Protein AF-A0A924W5P3-F1 (afdb_monomer_lite)

Foldseek 3Di:
DPPQDPVNVVVVLVVVLVVVPDVDDPVCSCVVSVVVVVVVVVCVVCVVCVVVVVVVVVVVVD

Structure (mmCIF, N/CA/C/O backbone):
data_AF-A0A924W5P3-F1
#
_entry.id   AF-A0A924W5P3-F1
#
loop_
_atom_site.group_PDB
_atom_site.id
_atom_site.type_symbol
_atom_site.label_atom_id
_atom_site.label_alt_id
_atom_site.label_comp_id
_atom_site.label_asym_id
_atom_site.label_entity_id
_atom_site.label_seq_id
_atom_site.pdbx_PDB_ins_code
_atom_site.Cartn_x
_atom_site.Cartn_y
_atom_site.Cartn_z
_atom_site.occupancy
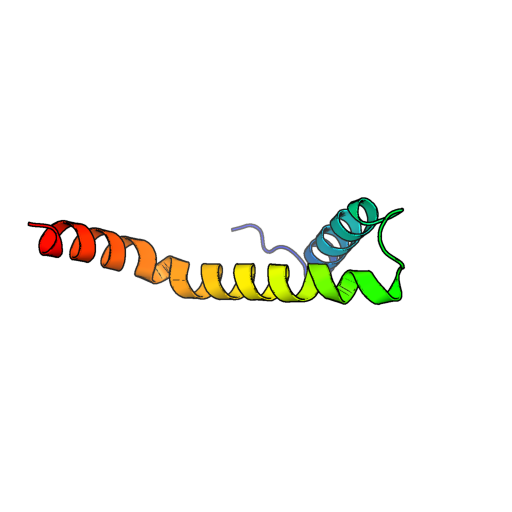_atom_site.B_iso_or_equiv
_atom_site.auth_seq_id
_atom_site.auth_comp_id
_atom_site.auth_asym_id
_atom_site.auth_atom_id
_atom_site.pdbx_PDB_model_num
ATOM 1 N N . MET A 1 1 ? -2.657 -16.564 12.676 1.00 48.66 1 MET A N 1
ATOM 2 C CA . MET A 1 1 ? -2.270 -15.663 11.570 1.00 48.66 1 MET A CA 1
ATOM 3 C C . MET A 1 1 ? -1.032 -16.265 10.931 1.00 48.66 1 MET A C 1
ATOM 5 O O . MET A 1 1 ? -0.085 -16.485 11.678 1.00 48.66 1 MET A O 1
ATOM 9 N N . PRO A 1 2 ? -1.031 -16.632 9.641 1.00 50.94 2 PRO A N 1
ATOM 10 C CA . PRO A 1 2 ? 0.189 -17.119 9.014 1.00 50.94 2 PRO A CA 1
ATOM 11 C C . PRO A 1 2 ? 1.209 -15.976 9.007 1.00 50.94 2 PRO A C 1
ATOM 13 O O . PRO A 1 2 ? 0.915 -14.872 8.551 1.00 50.94 2 PRO A O 1
ATOM 16 N N . THR A 1 3 ? 2.378 -16.220 9.587 1.00 63.44 3 THR A N 1
ATOM 17 C CA . THR A 1 3 ? 3.496 -15.277 9.588 1.00 63.44 3 THR A CA 1
ATOM 18 C C . THR A 1 3 ? 4.080 -15.263 8.180 1.00 63.44 3 THR A C 1
ATOM 20 O O . THR A 1 3 ? 4.974 -16.049 7.872 1.00 63.44 3 THR A O 1
ATOM 23 N N . GLU A 1 4 ? 3.518 -14.445 7.288 1.00 69.06 4 GLU A N 1
ATOM 24 C CA . GLU A 1 4 ? 4.064 -14.283 5.941 1.00 69.06 4 GLU A CA 1
ATOM 25 C C . GLU A 1 4 ? 5.515 -13.817 6.049 1.00 69.06 4 GLU A C 1
ATOM 27 O O . GLU A 1 4 ? 5.838 -12.781 6.637 1.00 69.06 4 GLU A O 1
ATOM 32 N N . THR A 1 5 ? 6.414 -14.631 5.515 1.00 83.94 5 THR A N 1
ATOM 33 C CA . THR A 1 5 ? 7.841 -14.337 5.510 1.00 83.94 5 THR A CA 1
ATOM 34 C C . THR A 1 5 ? 8.111 -13.167 4.567 1.00 83.94 5 THR A C 1
ATOM 36 O O . THR A 1 5 ? 7.470 -13.022 3.525 1.00 83.94 5 THR A O 1
ATOM 39 N N . HIS A 1 6 ? 9.093 -12.326 4.899 1.00 82.44 6 HIS A N 1
ATOM 40 C CA . HIS A 1 6 ? 9.456 -11.162 4.081 1.00 82.44 6 HIS A CA 1
ATOM 41 C C . HIS A 1 6 ? 9.694 -11.533 2.601 1.00 82.44 6 HIS A C 1
ATOM 43 O O . HIS A 1 6 ? 9.289 -10.806 1.694 1.00 82.44 6 HIS A O 1
ATOM 49 N N . SER A 1 7 ? 10.267 -12.714 2.351 1.00 88.06 7 SER A N 1
ATOM 50 C CA . SER A 1 7 ? 10.503 -13.267 1.013 1.00 88.06 7 SER A CA 1
ATOM 51 C C . SER A 1 7 ? 9.218 -13.552 0.225 1.00 88.06 7 SER A C 1
ATOM 53 O O . SER A 1 7 ? 9.196 -13.360 -0.993 1.00 88.06 7 SER A O 1
ATOM 55 N N . GLN A 1 8 ? 8.138 -13.979 0.889 1.00 88.44 8 GLN A N 1
ATOM 56 C CA . GLN A 1 8 ? 6.833 -14.206 0.252 1.00 88.44 8 GLN A CA 1
ATOM 57 C C . GLN A 1 8 ? 6.207 -12.881 -0.193 1.00 88.44 8 GLN A C 1
ATOM 59 O O . GLN A 1 8 ? 5.762 -12.771 -1.335 1.00 88.44 8 GLN A O 1
ATOM 64 N N . ILE A 1 9 ? 6.268 -11.850 0.655 1.00 84.50 9 ILE A N 1
ATOM 65 C CA . ILE A 1 9 ? 5.771 -10.502 0.335 1.00 84.50 9 ILE A CA 1
ATOM 66 C C . ILE A 1 9 ? 6.577 -9.895 -0.818 1.00 84.50 9 ILE A C 1
ATOM 68 O O . ILE A 1 9 ? 6.002 -9.362 -1.767 1.00 84.50 9 ILE A O 1
ATOM 72 N N . ALA A 1 10 ? 7.906 -10.020 -0.784 1.00 85.56 10 ALA A N 1
ATOM 73 C CA . ALA A 1 10 ? 8.762 -9.556 -1.872 1.00 85.56 10 ALA A CA 1
ATOM 74 C C . ALA A 1 10 ? 8.430 -10.265 -3.197 1.00 85.56 10 ALA A C 1
ATOM 76 O O .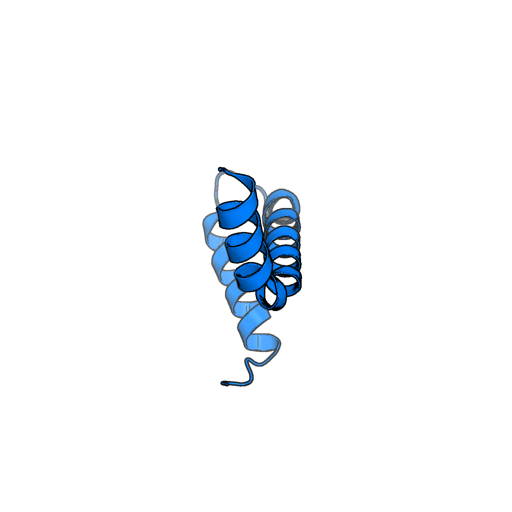 ALA A 1 10 ? 8.312 -9.610 -4.233 1.00 85.56 10 ALA A O 1
ATOM 77 N N . SER A 1 11 ? 8.220 -11.585 -3.163 1.00 88.50 11 SER A N 1
ATOM 78 C CA . SER A 1 11 ? 7.841 -12.375 -4.345 1.00 88.50 11 SER A CA 1
ATOM 79 C C . SER A 1 11 ? 6.467 -11.977 -4.889 1.00 88.50 11 SER A C 1
ATOM 81 O O . SER A 1 11 ? 6.295 -11.866 -6.102 1.00 88.50 11 SER A O 1
ATOM 83 N N . PHE A 1 12 ? 5.505 -11.703 -4.006 1.00 87.31 12 PHE A N 1
ATOM 84 C CA . PHE A 1 12 ? 4.179 -11.209 -4.373 1.00 87.31 12 PHE A CA 1
ATOM 85 C C . PHE A 1 12 ? 4.236 -9.819 -5.023 1.00 87.31 12 PHE A C 1
ATOM 87 O O . PHE A 1 12 ? 3.639 -9.597 -6.072 1.00 87.31 12 PHE A O 1
ATOM 94 N N . ILE A 1 13 ? 5.017 -8.888 -4.471 1.00 85.25 13 ILE A N 1
ATOM 95 C CA . ILE A 1 13 ? 5.201 -7.564 -5.084 1.00 85.25 13 ILE A CA 1
ATOM 96 C C . ILE A 1 13 ? 5.833 -7.706 -6.477 1.00 85.25 13 ILE A C 1
ATOM 98 O O . ILE A 1 13 ? 5.368 -7.090 -7.437 1.00 85.25 13 ILE A O 1
ATOM 102 N N . TRP A 1 14 ? 6.854 -8.557 -6.616 1.00 84.19 14 TRP A N 1
ATOM 103 C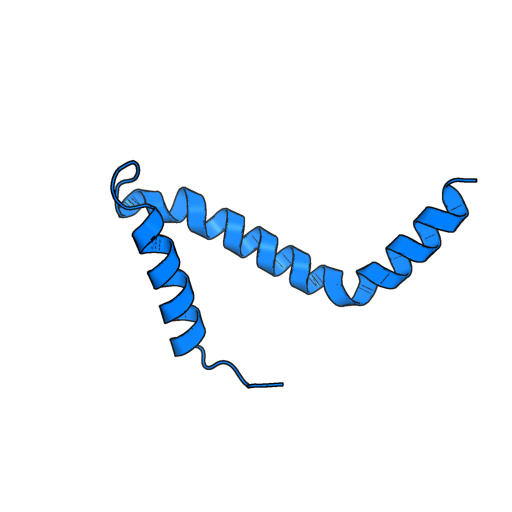 CA . TRP A 1 14 ? 7.487 -8.826 -7.908 1.00 84.19 14 TRP A CA 1
ATOM 104 C C . TRP A 1 14 ? 6.554 -9.495 -8.923 1.00 84.19 14 TRP A C 1
ATOM 106 O O . TRP A 1 14 ? 6.690 -9.228 -10.119 1.00 84.19 14 TRP A O 1
ATOM 116 N N . SER A 1 15 ? 5.598 -10.323 -8.489 1.00 87.88 15 SER A N 1
ATOM 117 C CA . SER A 1 15 ? 4.615 -10.920 -9.401 1.00 87.88 15 SER A CA 1
ATOM 118 C C . SER A 1 15 ? 3.677 -9.860 -9.989 1.00 87.88 15 SER A C 1
ATOM 120 O O . SER A 1 15 ? 3.409 -9.895 -11.191 1.00 87.88 15 SER A O 1
ATOM 122 N N . ILE A 1 16 ? 3.290 -8.849 -9.202 1.00 83.31 16 ILE A N 1
ATOM 123 C CA . ILE A 1 16 ? 2.506 -7.695 -9.673 1.00 83.31 16 ILE A CA 1
ATOM 124 C C . ILE A 1 16 ? 3.303 -6.870 -10.693 1.00 83.31 16 ILE A C 1
ATOM 126 O O . ILE A 1 16 ? 2.744 -6.447 -11.705 1.00 83.31 16 ILE A O 1
ATOM 130 N N . CYS A 1 17 ? 4.618 -6.691 -10.503 1.00 84.62 17 CYS A N 1
ATOM 131 C CA . CYS A 1 17 ? 5.471 -5.987 -11.474 1.00 84.62 17 CYS A CA 1
ATOM 132 C C . CYS A 1 17 ? 5.393 -6.590 -12.883 1.00 84.62 17 CYS A C 1
ATOM 134 O O . CYS A 1 17 ? 5.551 -5.873 -13.871 1.00 84.62 17 CYS A O 1
ATOM 136 N N . ASN A 1 18 ? 5.166 -7.902 -12.996 1.00 85.06 18 ASN A N 1
ATOM 137 C CA . ASN A 1 18 ? 5.075 -8.563 -14.295 1.00 85.06 18 ASN A CA 1
ATOM 138 C C . ASN A 1 18 ? 3.837 -8.124 -15.089 1.00 85.06 18 ASN A C 1
ATOM 140 O O . ASN A 1 18 ? 3.894 -8.144 -16.315 1.00 85.06 18 ASN A O 1
ATOM 144 N N . LEU A 1 19 ? 2.776 -7.660 -14.418 1.00 87.56 19 LEU A N 1
ATOM 145 C CA . LEU A 1 19 ? 1.573 -7.109 -15.056 1.00 87.56 19 LEU A CA 1
ATOM 146 C C . LEU A 1 19 ? 1.818 -5.731 -15.689 1.00 87.56 19 LEU A C 1
ATOM 148 O O . LEU A 1 19 ? 1.067 -5.307 -16.558 1.00 87.56 19 LEU A O 1
ATOM 152 N N . LEU A 1 20 ? 2.879 -5.033 -15.274 1.00 86.25 20 LEU A N 1
ATOM 153 C CA . LEU A 1 20 ? 3.259 -3.725 -15.816 1.00 86.25 20 LEU A CA 1
ATOM 154 C C . LEU A 1 20 ? 4.151 -3.836 -17.063 1.00 86.25 20 LEU A C 1
ATOM 156 O O . LEU A 1 20 ? 4.513 -2.816 -17.657 1.00 86.25 20 LEU A O 1
ATOM 160 N N . ARG A 1 21 ? 4.547 -5.054 -17.461 1.00 83.56 21 ARG A N 1
ATOM 161 C CA . ARG A 1 21 ? 5.354 -5.283 -18.668 1.00 83.56 21 ARG A CA 1
ATOM 162 C C . ARG A 1 21 ? 4.581 -4.866 -19.916 1.00 83.56 21 ARG A C 1
ATOM 164 O O . ARG A 1 21 ? 3.435 -5.252 -20.094 1.00 83.56 21 ARG A O 1
ATOM 171 N N . GLY A 1 22 ? 5.242 -4.108 -20.788 1.00 86.06 22 GLY A N 1
ATOM 172 C CA . GLY A 1 22 ? 4.643 -3.522 -21.986 1.00 86.06 22 GLY A CA 1
ATOM 173 C C . GLY A 1 22 ? 4.558 -2.003 -21.845 1.00 86.06 22 GLY A C 1
ATOM 174 O O . GLY A 1 22 ? 5.528 -1.333 -22.199 1.00 86.06 22 GLY A O 1
ATOM 175 N N . PRO A 1 23 ? 3.460 -1.452 -21.295 1.00 85.50 23 PRO A N 1
ATOM 176 C CA . PRO A 1 23 ? 3.234 -0.007 -21.237 1.00 85.50 23 PRO A CA 1
ATOM 177 C C . PRO A 1 23 ? 4.237 0.752 -20.354 1.00 85.50 23 PRO A C 1
ATOM 179 O O . PRO A 1 23 ? 4.395 1.956 -20.533 1.00 85.50 23 PRO A O 1
ATOM 182 N N . TYR A 1 24 ? 4.933 0.075 -19.430 1.00 88.50 24 TYR A N 1
ATOM 183 C CA . TYR A 1 24 ? 5.918 0.692 -18.539 1.00 88.50 24 TYR A CA 1
ATOM 184 C C . TYR A 1 24 ? 7.311 0.080 -18.694 1.00 88.50 24 TYR A C 1
ATOM 186 O O . TYR A 1 24 ? 7.483 -1.146 -18.747 1.00 88.50 24 TYR A O 1
ATOM 194 N N . LYS A 1 25 ? 8.340 0.935 -18.674 1.00 89.56 25 LYS A N 1
ATOM 195 C CA . LYS A 1 25 ? 9.738 0.492 -18.559 1.00 89.56 25 LYS A CA 1
ATOM 196 C C . LYS A 1 25 ? 10.030 0.034 -17.124 1.00 89.56 25 LYS A C 1
ATOM 198 O O . LYS A 1 25 ? 9.422 0.509 -16.168 1.00 89.56 25 LYS A O 1
ATOM 203 N N . ARG A 1 26 ? 11.018 -0.852 -16.936 1.00 84.56 26 ARG A N 1
ATOM 204 C CA . ARG A 1 26 ? 11.378 -1.401 -15.606 1.00 84.56 26 ARG A CA 1
ATOM 205 C C . ARG A 1 26 ? 11.658 -0.310 -14.560 1.00 84.56 26 ARG A C 1
ATOM 207 O O . ARG A 1 26 ? 11.294 -0.461 -13.398 1.00 84.56 26 ARG A O 1
ATOM 214 N N . ASN A 1 27 ? 12.293 0.794 -14.956 1.00 88.38 27 ASN A N 1
ATOM 215 C CA . ASN A 1 27 ? 12.560 1.932 -14.068 1.00 88.38 27 ASN A CA 1
ATOM 216 C C . ASN A 1 27 ? 11.287 2.705 -13.665 1.00 88.38 27 ASN A C 1
ATOM 218 O O . ASN A 1 27 ? 11.306 3.409 -12.654 1.00 88.38 27 ASN A O 1
ATOM 222 N N . GLU A 1 28 ? 10.190 2.552 -14.409 1.00 90.00 28 GLU A N 1
ATOM 223 C CA . GLU A 1 28 ? 8.903 3.210 -14.175 1.00 90.00 28 GLU A CA 1
ATOM 224 C C . GLU A 1 28 ? 7.953 2.401 -13.300 1.00 90.00 28 GLU A C 1
ATOM 226 O O . GLU A 1 28 ? 7.002 2.970 -12.774 1.00 90.00 28 GLU A O 1
ATOM 231 N N . TYR A 1 29 ? 8.225 1.117 -13.051 1.00 90.31 29 TYR A N 1
ATOM 232 C CA . TYR A 1 29 ? 7.389 0.294 -12.170 1.00 90.31 29 TYR A CA 1
ATOM 233 C C . TYR A 1 29 ? 7.214 0.919 -10.783 1.00 90.31 29 TYR A C 1
ATOM 235 O O . TYR A 1 29 ? 6.135 0.856 -10.197 1.00 90.31 29 TYR A O 1
ATOM 243 N N . ARG A 1 30 ? 8.243 1.619 -10.289 1.00 87.88 30 ARG A N 1
ATOM 244 C CA . ARG A 1 30 ? 8.180 2.372 -9.028 1.00 87.88 30 ARG A CA 1
ATOM 245 C C . ARG A 1 30 ? 7.075 3.429 -9.003 1.00 87.88 30 ARG A C 1
ATOM 247 O O . ARG A 1 30 ? 6.516 3.648 -7.934 1.00 87.88 30 ARG A O 1
ATOM 254 N N . LYS A 1 31 ? 6.725 4.038 -10.144 1.00 89.69 31 LYS A N 1
ATOM 255 C CA . LYS A 1 31 ? 5.640 5.032 -10.238 1.00 89.69 31 LYS A CA 1
ATOM 256 C C . LYS A 1 31 ? 4.273 4.432 -9.898 1.00 89.69 31 LYS A C 1
ATOM 258 O O . LYS A 1 31 ? 3.398 5.164 -9.464 1.00 89.69 31 LYS A O 1
ATOM 263 N N . VAL A 1 32 ? 4.102 3.121 -10.071 1.00 88.88 32 VAL A N 1
ATOM 264 C CA . VAL A 1 32 ? 2.854 2.405 -9.765 1.00 88.88 32 VAL A CA 1
ATOM 265 C C . VAL A 1 32 ? 2.946 1.698 -8.412 1.00 88.88 32 VAL A C 1
ATOM 267 O O . VAL A 1 32 ? 2.061 1.833 -7.572 1.00 88.88 32 VAL A O 1
ATOM 270 N N . ILE A 1 33 ? 4.045 0.982 -8.160 1.00 88.62 33 ILE A N 1
ATOM 271 C CA . ILE A 1 33 ? 4.205 0.146 -6.960 1.00 88.62 33 ILE A CA 1
ATOM 272 C C . ILE A 1 33 ? 4.245 0.988 -5.684 1.00 88.62 33 ILE A C 1
ATOM 274 O O . ILE A 1 33 ? 3.607 0.623 -4.699 1.00 88.62 33 ILE A O 1
ATOM 278 N N . LEU A 1 34 ? 4.983 2.105 -5.681 1.00 90.25 34 LEU A N 1
ATOM 279 C CA . LEU A 1 34 ? 5.140 2.935 -4.484 1.00 90.25 34 LEU A CA 1
ATOM 280 C C . LEU A 1 34 ? 3.808 3.525 -3.995 1.00 90.25 34 LEU A C 1
ATOM 282 O O . LEU A 1 34 ? 3.480 3.282 -2.834 1.00 90.25 34 LEU A O 1
ATOM 286 N N . PRO A 1 35 ? 3.008 4.232 -4.820 1.00 93.00 35 PRO A N 1
ATOM 287 C CA . PRO A 1 35 ? 1.728 4.761 -4.355 1.00 93.00 35 PRO A CA 1
ATOM 288 C C . PRO A 1 35 ? 0.768 3.659 -3.894 1.00 93.00 35 PRO A C 1
ATOM 290 O O . PRO A 1 35 ? 0.143 3.814 -2.848 1.00 93.00 35 PRO A O 1
ATOM 293 N N . LEU A 1 36 ? 0.706 2.511 -4.579 1.00 91.12 36 LEU A N 1
ATOM 294 C CA . LEU A 1 36 ? -0.137 1.390 -4.139 1.00 91.12 36 LEU A CA 1
ATOM 295 C C . LEU A 1 36 ? 0.330 0.789 -2.803 1.00 91.12 36 LEU A C 1
ATOM 297 O O . LEU A 1 36 ? -0.491 0.472 -1.943 1.00 91.12 36 LEU A O 1
ATOM 301 N N . THR A 1 37 ? 1.644 0.685 -2.590 1.00 89.06 37 THR A N 1
ATOM 302 C CA . THR A 1 37 ? 2.213 0.208 -1.318 1.00 89.06 37 THR A CA 1
ATOM 303 C C . THR A 1 37 ? 1.911 1.186 -0.181 1.00 89.06 37 THR A C 1
ATOM 305 O O . THR A 1 37 ? 1.566 0.763 0.923 1.00 89.06 37 THR A O 1
ATOM 308 N N . VAL A 1 38 ? 1.991 2.495 -0.446 1.00 93.44 38 VAL A N 1
ATOM 309 C CA . VAL A 1 38 ? 1.625 3.538 0.525 1.00 93.44 38 VAL A CA 1
ATOM 310 C C . VAL A 1 38 ? 0.141 3.454 0.874 1.00 93.44 38 VAL A C 1
ATOM 312 O O . VAL A 1 38 ? -0.186 3.444 2.058 1.00 93.44 38 VAL A O 1
ATOM 315 N N . LEU A 1 39 ? -0.743 3.322 -0.120 1.00 93.56 39 LEU A N 1
ATOM 316 C CA . LEU A 1 39 ? -2.182 3.160 0.107 1.00 93.56 39 LEU A CA 1
ATOM 317 C C . LEU A 1 39 ? -2.485 1.921 0.948 1.00 93.56 39 LEU A C 1
ATOM 319 O O . LEU A 1 39 ? -3.256 2.005 1.901 1.00 93.56 39 LEU A O 1
ATOM 323 N N . ARG A 1 40 ? -1.834 0.788 0.659 1.00 89.62 40 ARG A N 1
ATOM 324 C CA . ARG A 1 40 ? -2.003 -0.427 1.460 1.00 89.62 40 ARG A CA 1
ATOM 325 C C . ARG A 1 40 ? -1.533 -0.227 2.896 1.00 89.62 40 ARG A C 1
ATOM 327 O O . ARG A 1 40 ? -2.223 -0.640 3.822 1.00 89.62 40 ARG A O 1
ATOM 334 N N . ARG A 1 41 ? -0.380 0.417 3.096 1.00 91.62 41 ARG A N 1
ATOM 335 C CA . ARG A 1 41 ? 0.127 0.725 4.439 1.00 91.62 41 ARG A CA 1
ATOM 336 C C . ARG A 1 41 ? -0.833 1.641 5.196 1.00 91.62 41 ARG A C 1
ATOM 338 O O . ARG A 1 41 ? -1.083 1.403 6.372 1.00 91.62 41 ARG A O 1
ATOM 345 N N . PHE A 1 42 ? -1.363 2.658 4.526 1.00 94.25 42 PHE A N 1
ATOM 346 C CA . PHE A 1 42 ? -2.324 3.587 5.106 1.00 94.25 42 PHE A CA 1
ATOM 347 C C . PHE A 1 42 ? -3.623 2.875 5.502 1.00 94.25 42 PHE A C 1
ATOM 349 O O . PHE A 1 42 ? -4.073 3.022 6.634 1.00 94.25 42 PHE A O 1
ATOM 356 N N . ASP A 1 43 ? -4.161 2.020 4.628 1.00 92.25 43 ASP A N 1
ATOM 357 C CA . ASP A 1 43 ? -5.315 1.169 4.932 1.00 92.25 43 ASP A CA 1
ATOM 358 C C . ASP A 1 43 ? -5.043 0.279 6.154 1.00 92.25 43 ASP A C 1
ATOM 360 O O . ASP A 1 43 ? -5.815 0.315 7.106 1.00 92.25 43 ASP A O 1
ATOM 364 N N . CYS A 1 44 ? -3.901 -0.419 6.213 1.00 91.62 44 CYS A N 1
ATOM 365 C CA . CYS A 1 44 ? -3.526 -1.242 7.371 1.00 91.62 44 CYS A CA 1
ATOM 366 C C . CYS A 1 44 ? -3.476 -0.458 8.693 1.00 91.62 44 CYS A C 1
ATOM 368 O O . CYS A 1 44 ? -3.835 -1.005 9.733 1.00 91.62 44 CYS A O 1
ATOM 370 N N . ILE A 1 45 ? -3.037 0.804 8.667 1.00 93.69 45 ILE A N 1
ATOM 371 C CA . ILE A 1 45 ? -3.010 1.677 9.853 1.00 93.69 45 ILE A CA 1
ATOM 372 C C . ILE A 1 45 ? -4.431 2.055 10.289 1.00 93.69 45 ILE A C 1
ATOM 374 O O . ILE A 1 45 ? -4.692 2.183 11.483 1.00 93.69 45 ILE A O 1
ATOM 378 N N . LEU A 1 46 ? -5.351 2.217 9.338 1.00 93.06 46 LEU A N 1
ATOM 379 C CA . LEU A 1 46 ? -6.741 2.593 9.600 1.00 93.06 46 LEU A CA 1
ATOM 380 C C . LEU A 1 46 ? -7.663 1.399 9.889 1.00 93.06 46 LEU A C 1
ATOM 382 O O . LEU A 1 46 ? -8.748 1.593 10.435 1.00 93.06 46 LEU A O 1
ATOM 386 N N . VAL A 1 47 ? -7.260 0.165 9.565 1.00 93.75 47 VAL A N 1
ATOM 387 C CA . VAL A 1 47 ? -8.045 -1.059 9.825 1.00 93.75 47 VAL A CA 1
ATOM 388 C C . VAL A 1 47 ? -8.572 -1.143 11.269 1.00 93.75 47 VAL A C 1
ATOM 390 O O . VAL A 1 47 ? -9.767 -1.405 11.419 1.00 93.75 47 VAL A O 1
ATOM 393 N N . PRO A 1 48 ? -7.773 -0.893 12.330 1.00 94.19 48 PRO A N 1
ATOM 394 C CA . PRO A 1 48 ? -8.245 -1.026 13.710 1.00 94.19 48 PRO A CA 1
ATOM 395 C C . PRO A 1 48 ? -9.354 -0.034 14.081 1.00 94.19 48 PRO A C 1
ATOM 397 O O . PRO A 1 48 ? -10.221 -0.348 14.892 1.00 94.19 48 PRO A O 1
ATOM 400 N N . THR A 1 49 ? -9.345 1.162 13.489 1.00 94.06 49 THR A N 1
ATOM 401 C CA . THR A 1 49 ? -10.280 2.248 13.826 1.00 94.06 49 THR A CA 1
ATOM 402 C C . THR A 1 49 ? -11.466 2.333 12.869 1.00 94.06 49 THR A C 1
ATOM 404 O O . THR A 1 49 ? -12.462 2.987 13.179 1.00 94.06 49 THR A O 1
ATOM 407 N N . LYS A 1 50 ? -11.413 1.630 11.732 1.00 92.50 50 LYS A N 1
ATOM 408 C CA . LYS A 1 50 ? -12.424 1.677 10.667 1.00 92.50 50 LYS A CA 1
ATOM 409 C C . LYS A 1 50 ? -13.848 1.422 11.164 1.00 92.50 50 LYS A C 1
ATOM 411 O O . LYS A 1 50 ? -14.756 2.167 10.808 1.00 92.50 50 LYS A O 1
ATOM 416 N N . ALA A 1 51 ? -14.054 0.400 11.995 1.00 92.81 51 ALA A N 1
ATOM 417 C CA . ALA A 1 51 ? -15.385 0.059 12.503 1.00 92.81 51 ALA A CA 1
ATOM 418 C C . ALA A 1 51 ? -15.968 1.161 13.405 1.00 92.81 51 ALA A C 1
ATOM 420 O O . ALA A 1 51 ? -17.147 1.489 13.289 1.00 92.81 51 ALA A O 1
ATOM 421 N N . ALA A 1 52 ? -15.135 1.764 14.259 1.00 92.25 52 ALA A N 1
ATOM 422 C CA . ALA A 1 52 ? -15.544 2.865 15.127 1.00 92.25 52 ALA A CA 1
ATOM 423 C C . ALA A 1 52 ? -15.923 4.106 14.306 1.00 92.25 52 ALA A C 1
ATOM 425 O O . ALA A 1 52 ? -16.993 4.672 14.509 1.00 92.25 52 ALA A O 1
ATOM 426 N N . VAL A 1 53 ? -15.103 4.467 13.314 1.00 91.56 53 VAL A N 1
ATOM 427 C CA . VAL A 1 53 ? -15.370 5.609 12.423 1.00 91.56 53 VAL A CA 1
ATOM 428 C C . VAL A 1 53 ? -16.666 5.417 11.631 1.00 91.56 53 VAL A C 1
ATOM 430 O O . VAL A 1 53 ? -17.458 6.348 11.516 1.00 91.56 53 VAL A O 1
ATOM 433 N N . LEU A 1 54 ? -16.918 4.213 11.107 1.00 93.31 54 LEU A N 1
ATOM 434 C CA . LEU A 1 54 ? -18.153 3.921 10.371 1.00 93.31 54 LEU A CA 1
ATOM 435 C C . LEU A 1 54 ? -19.399 4.004 11.263 1.00 93.31 54 LEU A C 1
ATOM 437 O O . LEU A 1 54 ? -20.436 4.482 10.802 1.00 93.31 54 LEU A O 1
ATOM 441 N N . LYS A 1 55 ? -19.292 3.575 12.527 1.00 94.25 55 LYS A N 1
ATOM 442 C CA . LYS A 1 55 ? -20.370 3.693 13.516 1.00 94.25 55 LYS A CA 1
ATOM 443 C C . LYS A 1 55 ? -20.687 5.161 13.818 1.00 94.25 55 LYS A C 1
ATOM 445 O O . LYS A 1 55 ? -21.846 5.546 13.736 1.00 94.25 55 LYS A O 1
ATOM 450 N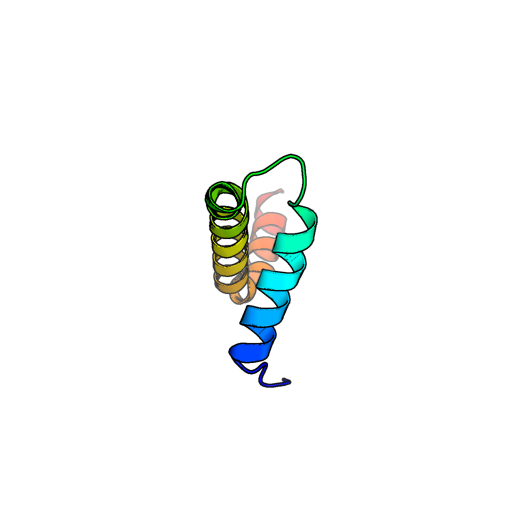 N . GLU A 1 56 ? -19.672 5.977 14.098 1.00 91.69 56 GLU A N 1
ATOM 451 C CA . GLU A 1 56 ? -1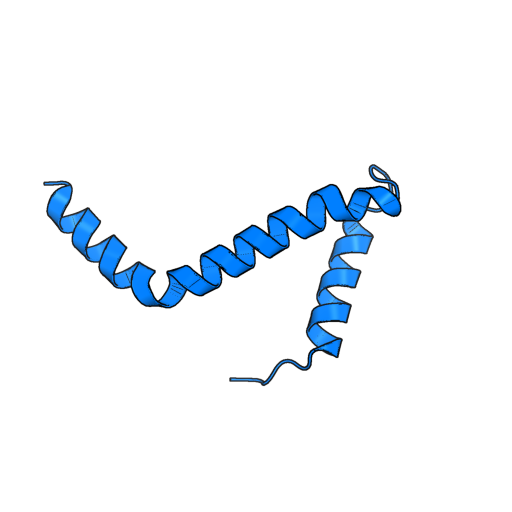9.851 7.412 14.371 1.00 91.69 56 GLU A CA 1
ATOM 452 C C . GLU A 1 56 ? -20.409 8.174 13.162 1.00 91.69 56 GLU A C 1
ATOM 454 O O . GLU A 1 56 ? -21.336 8.972 13.292 1.00 91.69 56 GLU A O 1
ATOM 459 N N . HIS A 1 57 ? -19.912 7.884 11.956 1.00 92.25 57 HIS A N 1
ATOM 460 C CA . HIS A 1 57 ? -20.420 8.499 10.730 1.00 92.25 57 HIS A CA 1
ATOM 461 C C . HIS A 1 57 ? -21.912 8.206 10.499 1.00 92.25 57 HIS A C 1
ATOM 463 O O . HIS A 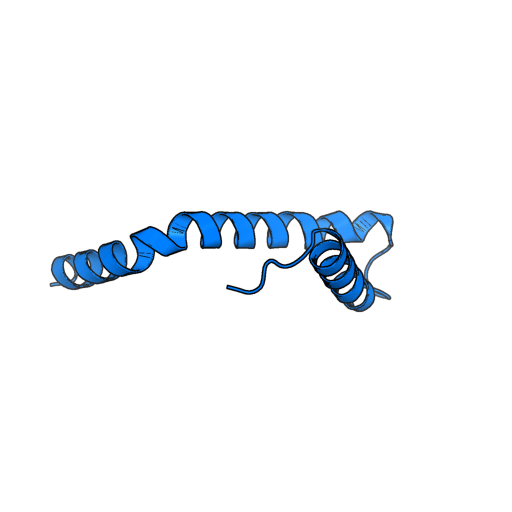1 57 ? -22.625 9.074 9.999 1.00 92.25 57 HIS A O 1
ATOM 469 N N . ALA A 1 58 ? -22.400 7.015 10.864 1.00 91.75 58 ALA A N 1
ATOM 470 C CA . ALA A 1 58 ? -23.824 6.689 10.776 1.00 91.75 58 ALA A CA 1
ATOM 471 C C . ALA A 1 58 ? -24.674 7.504 11.769 1.00 91.75 58 ALA A C 1
ATOM 473 O O . ALA A 1 58 ? -25.774 7.917 11.416 1.00 91.75 58 ALA A O 1
ATOM 474 N N . THR A 1 59 ? -24.152 7.781 12.968 1.00 90.31 59 THR A N 1
ATOM 475 C CA . THR A 1 59 ? -24.819 8.611 13.984 1.00 90.31 59 THR A CA 1
ATOM 476 C C . THR A 1 59 ? -24.914 10.078 13.556 1.00 90.31 59 THR A C 1
ATOM 478 O O . THR A 1 59 ? -25.955 10.700 13.737 1.00 90.31 59 THR A O 1
ATOM 481 N N . ILE A 1 60 ? -23.848 10.626 12.959 1.00 90.25 60 ILE A N 1
ATOM 482 C CA . ILE A 1 60 ? -23.762 12.044 12.553 1.00 90.25 60 ILE A CA 1
ATOM 483 C C . ILE A 1 60 ? -24.578 12.345 11.283 1.00 90.25 60 ILE A C 1
ATOM 485 O O . ILE A 1 60 ? -24.931 13.492 11.038 1.00 90.25 60 ILE A O 1
ATOM 489 N N . LYS A 1 61 ? -24.877 11.338 10.453 1.00 70.06 61 LYS A N 1
ATOM 490 C CA . LYS A 1 61 ? -25.637 11.518 9.201 1.00 70.06 61 LYS A CA 1
ATOM 491 C C . LYS A 1 61 ? -27.160 11.641 9.375 1.00 70.06 61 LYS A C 1
ATOM 493 O O . LYS A 1 61 ? -27.861 11.614 8.362 1.00 70.06 61 LYS A O 1
ATOM 498 N N . THR A 1 62 ? -27.645 11.754 10.612 1.00 51.16 62 THR A N 1
ATOM 499 C CA . THR A 1 62 ? -29.039 12.117 10.924 1.00 51.16 62 THR A CA 1
ATOM 500 C C . THR A 1 62 ? -29.130 13.625 11.093 1.00 51.16 62 THR A C 1
ATOM 502 O O . THR A 1 62 ? -30.062 14.219 10.513 1.00 51.16 62 THR A O 1
#

pLDDT: mean 86.44, std 9.96, range [48.66, 94.25]

Sequence (62 aa):
MPTETHSQIASFIWSICNLLRGPYKRNEYRKVILPLTVLRRFDCILVPTKAAVLKEHATIKT

Radius of gyration: 17.08 Å; chains: 1; bounding box: 42×29×37 Å

Secondary structure (DSSP, 8-state):
-----HHHHHHHHHHHHGGGBTTB-GGGHHHHHHHHHHHHHHHHHHHHHHHHHHHHHHHHT-